Protein AF-A0A0V8SD19-F1 (afdb_monomer_lite)

Secondary structure (DSSP, 8-state):
--THHHHHHHHHHHHHHHHHHHHHHHHHHHHHHHHHHHHHHHHHHHHHHHHHHHHHHHHHHTTS-HHHHHHHHS-TT-EEEEEEEETTEEEEEEEESS-SS-EEEEEEEE------

Foldseek 3Di:
DDPVVPVVVVVVVVVVVVVVVVVVVVVVVVVVVLVVVVVVLVVVQQVLQVQLQVQLLVCLLVVHHSVVSSVVSHDPVKDKDWDDPDSFKIKIWIWDPPRPDTDIDIDMDGDDRPDD

Structure (mmCIF, N/CA/C/O backbone):
data_AF-A0A0V8SD19-F1
#
_entry.id   AF-A0A0V8SD19-F1
#
loop_
_atom_site.group_PDB
_atom_site.id
_atom_site.type_symbol
_atom_site.label_atom_id
_atom_site.label_alt_id
_atom_site.label_comp_id
_atom_site.label_asym_id
_atom_site.label_entity_id
_atom_site.label_seq_id
_atom_site.pdbx_PDB_ins_code
_atom_site.Cartn_x
_atom_site.Cartn_y
_atom_site.Cartn_z
_atom_site.occupancy
_atom_site.B_iso_or_equiv
_atom_site.auth_seq_id
_atom_site.auth_comp_id
_atom_site.auth_asym_id
_atom_site.auth_atom_id
_atom_site.pdbx_PDB_model_num
ATOM 1 N N . MET A 1 1 ? 39.251 21.303 -55.448 1.00 48.09 1 MET A N 1
ATOM 2 C CA . MET A 1 1 ? 39.154 20.905 -54.023 1.00 48.09 1 MET A CA 1
ATOM 3 C C . MET A 1 1 ? 37.769 20.317 -53.787 1.00 48.09 1 MET A C 1
ATOM 5 O O . MET A 1 1 ? 36.799 20.872 -54.280 1.00 48.09 1 MET A O 1
ATOM 9 N N . SER A 1 2 ? 37.706 19.114 -53.222 1.00 51.84 2 SER A N 1
ATOM 10 C CA . SER A 1 2 ? 36.761 18.050 -53.585 1.00 51.84 2 SER A CA 1
ATOM 11 C C . SER A 1 2 ? 35.338 18.172 -53.002 1.00 51.84 2 SER A C 1
ATOM 13 O O . SER A 1 2 ? 35.135 18.232 -51.793 1.00 51.84 2 SER A O 1
ATOM 15 N N . LEU A 1 3 ? 34.327 18.070 -53.879 1.00 62.03 3 LEU A N 1
ATOM 16 C CA . LEU A 1 3 ? 32.900 17.883 -53.538 1.00 62.03 3 LEU A CA 1
ATOM 17 C C . LEU A 1 3 ? 32.605 16.534 -52.845 1.00 62.03 3 LEU A C 1
ATOM 19 O O . LEU A 1 3 ? 31.517 16.325 -52.315 1.00 62.03 3 LEU A O 1
ATOM 23 N N . LEU A 1 4 ? 33.583 15.625 -52.815 1.00 59.72 4 LEU A N 1
ATOM 24 C CA . LEU A 1 4 ? 33.482 14.301 -52.200 1.00 59.72 4 LEU A CA 1
ATOM 25 C C . LEU A 1 4 ? 33.487 14.329 -50.665 1.00 59.72 4 LEU A C 1
ATOM 27 O O . LEU A 1 4 ? 32.984 13.391 -50.065 1.00 59.72 4 LEU A O 1
ATOM 31 N N . GLY A 1 5 ? 33.983 15.387 -50.013 1.00 56.91 5 GLY A N 1
ATOM 32 C CA . GLY A 1 5 ? 34.060 15.451 -48.543 1.00 56.91 5 GLY A CA 1
ATOM 33 C C . GLY A 1 5 ? 32.730 15.727 -47.826 1.00 56.91 5 GLY A C 1
ATOM 34 O O . GLY A 1 5 ? 32.619 15.468 -46.631 1.00 56.91 5 GLY A O 1
ATOM 35 N N . ARG A 1 6 ? 31.710 16.240 -48.532 1.00 59.34 6 ARG A N 1
ATOM 36 C CA . ARG A 1 6 ? 30.436 16.657 -47.914 1.00 59.34 6 ARG A CA 1
ATOM 37 C C . ARG A 1 6 ? 29.447 15.500 -47.711 1.00 59.34 6 ARG A C 1
ATOM 39 O O . ARG A 1 6 ? 28.810 15.432 -46.667 1.00 59.34 6 ARG A O 1
ATOM 46 N N . ARG A 1 7 ? 29.401 14.531 -48.635 1.00 55.47 7 ARG A N 1
ATOM 47 C CA . ARG A 1 7 ? 28.437 13.407 -48.587 1.00 55.47 7 ARG A CA 1
ATOM 48 C C . ARG A 1 7 ? 28.705 12.399 -47.459 1.00 55.47 7 ARG A C 1
ATOM 50 O O . ARG A 1 7 ? 27.778 11.744 -47.000 1.00 55.47 7 ARG A O 1
ATOM 57 N N . TRP A 1 8 ? 29.945 12.291 -46.975 1.00 55.28 8 TRP A N 1
ATOM 58 C CA . TRP A 1 8 ? 30.294 11.356 -45.893 1.00 55.28 8 TRP A CA 1
ATOM 59 C C . TRP A 1 8 ? 29.874 11.836 -44.497 1.00 55.28 8 TRP A C 1
ATOM 61 O O . TRP A 1 8 ? 29.690 11.009 -43.609 1.00 55.28 8 TRP A O 1
ATOM 71 N N . ARG A 1 9 ? 29.690 13.150 -44.292 1.00 54.09 9 ARG A N 1
ATOM 72 C CA . ARG A 1 9 ? 29.200 13.692 -43.011 1.00 54.09 9 ARG A CA 1
ATOM 73 C C . ARG A 1 9 ? 27.689 13.533 -42.842 1.00 54.09 9 ARG A C 1
ATOM 75 O O . ARG A 1 9 ? 27.242 13.280 -41.732 1.00 54.09 9 ARG A O 1
ATOM 82 N N . GLU A 1 10 ? 26.928 13.626 -43.928 1.00 55.34 10 GLU A N 1
ATOM 83 C CA . GLU A 1 10 ? 25.468 13.455 -43.909 1.00 55.34 10 GLU A CA 1
ATOM 84 C C . GLU A 1 10 ? 25.078 11.974 -43.762 1.00 55.34 10 GLU A C 1
ATOM 86 O O . GLU A 1 10 ? 24.273 11.633 -42.903 1.00 55.34 10 GLU A O 1
ATOM 91 N N . ALA A 1 11 ? 25.742 11.058 -44.480 1.00 55.56 11 ALA A N 1
ATOM 92 C CA . ALA A 1 11 ? 25.437 9.622 -44.407 1.00 55.56 11 ALA A CA 1
ATOM 93 C C . ALA A 1 11 ? 25.787 8.953 -43.054 1.00 55.56 11 ALA A C 1
ATOM 95 O O . ALA A 1 11 ? 25.289 7.867 -42.750 1.00 55.56 11 ALA A O 1
ATOM 96 N N . GLY A 1 12 ? 26.657 9.574 -42.248 1.00 52.62 12 GLY A N 1
ATOM 97 C CA . GLY A 1 12 ? 26.995 9.118 -40.895 1.00 52.62 12 GLY A CA 1
ATOM 98 C C . GLY A 1 12 ? 26.048 9.635 -39.804 1.00 52.62 12 GLY A C 1
ATOM 99 O O . GLY A 1 12 ? 25.933 8.995 -38.759 1.00 52.62 12 GLY A O 1
ATOM 100 N N . GLY A 1 13 ? 25.357 10.755 -40.051 1.00 54.88 13 GLY A N 1
ATOM 101 C CA . GLY A 1 13 ? 24.435 11.383 -39.099 1.00 54.88 13 GLY A CA 1
ATOM 102 C C . GLY A 1 13 ? 23.158 10.570 -38.885 1.00 54.88 13 GLY A C 1
ATOM 103 O O . GLY A 1 13 ? 22.791 10.307 -37.743 1.00 54.88 13 GLY A O 1
ATOM 104 N N . ASP A 1 14 ? 22.549 10.072 -39.963 1.00 55.44 14 ASP A N 1
ATOM 105 C CA . ASP A 1 14 ? 21.264 9.356 -39.893 1.00 55.44 14 ASP A CA 1
ATOM 106 C C . ASP A 1 14 ? 21.369 7.995 -39.185 1.00 55.44 14 ASP A C 1
ATOM 108 O O . ASP A 1 14 ? 20.491 7.605 -38.413 1.00 55.44 14 ASP A O 1
ATOM 112 N N . ARG A 1 15 ? 22.476 7.265 -39.386 1.00 55.78 15 ARG A N 1
ATOM 113 C CA . ARG A 1 15 ? 22.691 5.959 -38.734 1.00 55.78 15 ARG A CA 1
ATOM 114 C C . ARG A 1 15 ? 22.954 6.105 -37.234 1.00 55.78 15 ARG A C 1
ATOM 116 O O . ARG A 1 15 ? 22.417 5.319 -36.457 1.00 55.78 15 ARG A O 1
ATOM 123 N N . GLY A 1 16 ? 23.729 7.117 -36.830 1.00 59.97 16 GLY A N 1
ATOM 124 C CA . GLY A 1 16 ? 23.979 7.435 -35.421 1.00 59.97 16 GLY A CA 1
ATOM 125 C C . GLY A 1 16 ? 22.745 7.992 -34.702 1.00 59.97 16 GLY A C 1
ATOM 126 O O . GLY A 1 16 ? 22.466 7.568 -33.582 1.00 59.97 16 GLY A O 1
ATOM 127 N N . SER A 1 17 ? 21.971 8.865 -35.364 1.00 65.12 17 SER A N 1
ATOM 128 C CA . SER A 1 17 ? 20.709 9.406 -34.828 1.00 65.12 17 SER A CA 1
ATOM 129 C C . SER A 1 17 ? 19.692 8.296 -34.583 1.00 65.12 17 SER A C 1
ATOM 131 O O . SER A 1 17 ? 19.154 8.194 -33.484 1.00 65.12 17 SER A O 1
ATOM 133 N N . SER A 1 18 ? 19.513 7.382 -35.548 1.00 69.81 18 SER A N 1
ATOM 134 C CA . SER A 1 18 ? 18.532 6.295 -35.411 1.00 69.81 18 SER A CA 1
ATOM 135 C C . SER A 1 18 ? 18.841 5.342 -34.249 1.00 69.81 18 SER A C 1
ATOM 137 O O . SER A 1 18 ? 17.930 4.889 -33.561 1.00 69.81 18 SER A O 1
ATOM 139 N N . ALA A 1 19 ? 20.124 5.061 -33.984 1.00 78.38 19 ALA A N 1
ATOM 140 C CA . ALA A 1 19 ? 20.519 4.189 -32.881 1.00 78.38 19 ALA A CA 1
ATOM 141 C C . ALA A 1 19 ? 20.267 4.852 -31.517 1.00 78.38 19 ALA A C 1
ATOM 143 O O . ALA A 1 19 ? 19.791 4.196 -30.591 1.00 78.38 19 ALA A O 1
ATOM 144 N N . ILE A 1 20 ? 20.546 6.154 -31.396 1.00 84.38 20 ILE A N 1
ATOM 145 C CA . ILE A 1 20 ? 20.295 6.923 -30.170 1.00 84.38 20 ILE A CA 1
ATOM 146 C C . ILE A 1 20 ? 18.789 7.056 -29.918 1.00 84.38 20 ILE A C 1
ATOM 148 O O . ILE A 1 20 ? 18.338 6.841 -28.794 1.00 84.38 20 ILE A O 1
ATOM 152 N N . GLU A 1 21 ? 18.005 7.345 -30.957 1.00 82.94 21 GLU A N 1
ATOM 153 C CA . GLU A 1 21 ? 16.543 7.414 -30.879 1.00 82.94 21 GLU A CA 1
ATOM 154 C C . GLU A 1 21 ? 15.928 6.074 -30.466 1.00 82.94 21 GLU A C 1
ATOM 156 O O . GLU A 1 21 ? 15.061 6.040 -29.595 1.00 82.94 21 GLU A O 1
ATOM 161 N N . ALA A 1 22 ? 16.415 4.957 -31.018 1.00 86.44 22 ALA A N 1
ATOM 162 C CA . ALA A 1 22 ? 15.949 3.624 -30.646 1.00 86.44 22 ALA A CA 1
ATOM 163 C C . ALA A 1 22 ? 16.253 3.295 -29.175 1.00 86.44 22 ALA A C 1
ATOM 165 O O . ALA A 1 22 ? 15.388 2.787 -28.461 1.00 86.44 22 ALA A O 1
ATOM 166 N N . VAL A 1 23 ? 17.456 3.621 -28.693 1.00 90.81 23 VAL A N 1
ATOM 167 C CA . VAL A 1 23 ? 17.817 3.439 -27.279 1.00 90.81 23 VAL A CA 1
ATOM 168 C C . VAL A 1 23 ? 16.935 4.311 -26.385 1.00 90.81 23 VAL A C 1
ATOM 170 O O . VAL A 1 23 ? 16.377 3.812 -25.408 1.00 90.81 23 VAL A O 1
ATOM 173 N N . ALA A 1 24 ? 16.738 5.583 -26.738 1.00 90.88 24 ALA A N 1
ATOM 174 C CA . ALA A 1 24 ? 15.854 6.483 -26.002 1.00 90.88 24 ALA A CA 1
ATOM 175 C C . ALA A 1 24 ? 14.406 5.966 -25.966 1.00 90.88 24 ALA A C 1
ATOM 177 O O . ALA A 1 24 ? 13.774 5.999 -24.911 1.00 90.88 24 ALA A O 1
ATOM 178 N N . ALA A 1 25 ? 13.901 5.425 -27.078 1.00 91.56 25 ALA A N 1
ATOM 179 C CA . ALA A 1 25 ? 12.575 4.822 -27.150 1.00 91.56 25 ALA A CA 1
ATOM 180 C C . ALA A 1 25 ? 12.449 3.602 -26.227 1.00 91.56 25 ALA A C 1
ATOM 182 O O . ALA A 1 25 ? 11.457 3.485 -25.513 1.00 91.56 25 ALA A O 1
ATOM 183 N N . ILE A 1 26 ? 13.460 2.727 -26.174 1.00 94.88 26 ILE A N 1
ATOM 184 C CA . ILE A 1 26 ? 13.475 1.574 -25.259 1.00 94.88 26 ILE A CA 1
ATOM 185 C C . ILE A 1 26 ? 13.431 2.037 -23.800 1.00 94.88 26 ILE A C 1
ATOM 187 O O . ILE A 1 26 ? 12.633 1.517 -23.020 1.00 94.88 26 ILE A O 1
ATOM 191 N N . PHE A 1 27 ? 14.246 3.029 -23.429 1.00 94.69 27 PHE A N 1
ATOM 192 C CA . PHE A 1 27 ? 14.219 3.584 -22.075 1.00 94.69 27 PHE A CA 1
ATOM 193 C C . PHE A 1 27 ? 12.865 4.215 -21.748 1.00 94.69 27 PHE A C 1
ATOM 195 O O . PHE A 1 27 ? 12.316 3.943 -20.684 1.00 94.69 27 PHE A O 1
ATOM 202 N N . LEU A 1 28 ? 12.292 4.995 -22.668 1.00 95.94 28 LEU A N 1
ATOM 203 C CA . LEU A 1 28 ? 10.996 5.643 -22.479 1.00 95.94 28 LEU A CA 1
ATOM 204 C C . LEU A 1 28 ? 9.861 4.620 -22.334 1.00 95.94 28 LEU A C 1
ATOM 206 O O . LEU A 1 28 ? 9.030 4.750 -21.435 1.00 95.94 28 LEU A O 1
ATOM 210 N N . LEU A 1 29 ? 9.861 3.567 -23.156 1.00 96.00 29 LEU A N 1
ATOM 211 C CA . LEU A 1 29 ? 8.928 2.446 -23.036 1.00 96.00 29 LEU A CA 1
ATOM 212 C C . LEU A 1 29 ? 9.101 1.722 -21.698 1.00 96.00 29 LEU A C 1
ATOM 214 O O . LEU A 1 29 ? 8.113 1.457 -21.015 1.00 96.00 29 LEU A O 1
ATOM 218 N N . GLY A 1 30 ? 10.344 1.461 -21.289 1.00 95.12 30 GLY A N 1
ATOM 219 C CA . GLY A 1 30 ? 10.655 0.886 -19.983 1.00 95.12 30 GLY A CA 1
ATOM 220 C C . GLY A 1 30 ? 10.083 1.730 -18.845 1.00 95.12 30 GLY A C 1
ATOM 221 O O . GLY A 1 30 ? 9.330 1.221 -18.016 1.00 95.12 30 GLY A O 1
ATOM 222 N N . THR A 1 31 ? 10.348 3.037 -18.839 1.00 93.88 31 THR A N 1
ATOM 223 C CA . THR A 1 31 ? 9.786 3.973 -17.856 1.00 93.88 31 THR A CA 1
ATOM 224 C C . THR A 1 31 ? 8.259 3.953 -17.864 1.00 93.88 31 THR A C 1
ATOM 226 O O . THR A 1 31 ? 7.647 3.904 -16.799 1.00 93.88 31 THR A O 1
ATOM 229 N N . MET A 1 32 ? 7.627 3.938 -19.037 1.00 95.44 32 MET A N 1
ATOM 230 C CA . MET A 1 32 ? 6.169 3.916 -19.167 1.00 95.44 32 MET A CA 1
ATOM 231 C C . MET A 1 32 ? 5.546 2.635 -18.592 1.00 95.44 32 MET A C 1
ATOM 233 O O . MET A 1 32 ? 4.522 2.704 -17.905 1.00 95.44 32 MET A O 1
ATOM 237 N N . VAL A 1 33 ? 6.185 1.477 -18.790 1.00 94.06 33 VAL A N 1
ATOM 238 C CA . VAL A 1 33 ? 5.779 0.211 -18.156 1.00 94.06 33 VAL A CA 1
ATOM 239 C C . VAL A 1 33 ? 5.875 0.317 -16.635 1.00 94.06 33 VAL A C 1
ATOM 241 O O . VAL A 1 33 ? 4.921 -0.025 -15.936 1.00 94.06 33 VAL A O 1
ATOM 244 N N . LEU A 1 34 ? 6.986 0.845 -16.113 1.00 91.19 34 LEU A N 1
ATOM 245 C CA . LEU A 1 34 ? 7.168 1.009 -14.670 1.00 91.19 34 LEU A CA 1
ATOM 246 C C . LEU A 1 34 ? 6.121 1.952 -14.065 1.00 91.19 34 LEU A C 1
ATOM 248 O O . LEU A 1 34 ? 5.537 1.628 -13.033 1.00 91.19 34 LEU A O 1
ATOM 252 N N . VAL A 1 35 ? 5.836 3.081 -14.719 1.00 91.25 35 VAL A N 1
ATOM 253 C CA . VAL A 1 35 ? 4.797 4.032 -14.288 1.00 91.25 35 VAL A CA 1
ATOM 254 C C . VAL A 1 35 ? 3.422 3.368 -14.282 1.00 91.25 35 VAL A C 1
ATOM 256 O O . VAL A 1 35 ? 2.694 3.473 -13.298 1.00 91.25 35 VAL A O 1
ATOM 259 N N . THR A 1 36 ? 3.080 2.630 -15.338 1.00 92.81 36 THR A N 1
ATOM 260 C CA . THR A 1 36 ? 1.796 1.918 -15.421 1.00 92.81 36 THR A CA 1
ATOM 261 C C . THR A 1 36 ? 1.659 0.903 -14.290 1.00 92.81 36 THR A C 1
ATOM 263 O O . THR A 1 36 ? 0.623 0.841 -13.630 1.00 92.81 36 THR A O 1
ATOM 266 N N . MET A 1 37 ? 2.728 0.159 -13.998 1.00 89.56 37 MET A N 1
ATOM 267 C CA . MET A 1 37 ? 2.744 -0.788 -12.889 1.00 89.56 37 MET A CA 1
ATOM 268 C C . MET A 1 37 ? 2.503 -0.086 -11.544 1.00 89.56 37 MET A C 1
ATOM 270 O O . MET A 1 37 ? 1.730 -0.584 -10.729 1.00 89.56 37 MET A O 1
ATOM 274 N N . GLN A 1 38 ? 3.082 1.101 -11.323 1.00 86.94 38 GLN A N 1
ATOM 275 C CA . GLN A 1 38 ? 2.827 1.892 -10.109 1.00 86.94 38 GLN A CA 1
ATOM 276 C C . GLN A 1 38 ? 1.374 2.357 -9.994 1.00 86.94 38 GLN A C 1
ATOM 278 O O . GLN A 1 38 ? 0.795 2.313 -8.910 1.00 86.94 38 GLN A O 1
ATOM 283 N N . VAL A 1 39 ? 0.765 2.767 -11.107 1.00 90.06 39 VAL A N 1
ATOM 284 C CA . VAL A 1 39 ? -0.648 3.166 -11.136 1.00 90.06 39 VAL A CA 1
ATOM 285 C C . VAL A 1 39 ? -1.551 1.996 -10.735 1.00 90.06 39 VAL A C 1
ATOM 287 O O . VAL A 1 39 ? -2.461 2.178 -9.927 1.00 90.06 39 VAL A O 1
ATOM 290 N N . VAL A 1 40 ? -1.268 0.787 -11.228 1.00 90.62 40 VAL A N 1
ATOM 291 C CA . VAL A 1 40 ? -2.007 -0.426 -10.840 1.00 9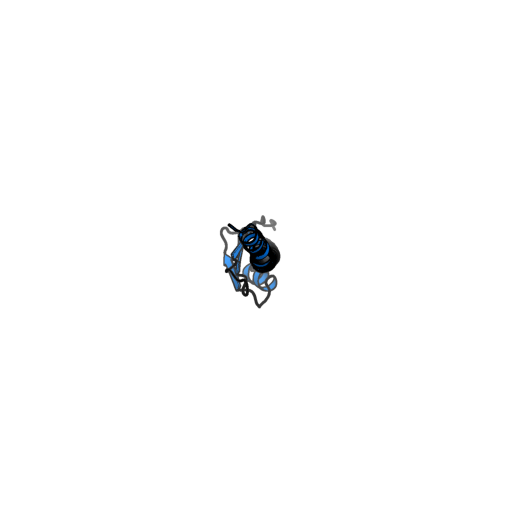0.62 40 VAL A CA 1
ATOM 292 C C . VAL A 1 40 ? -1.862 -0.699 -9.342 1.00 90.62 40 VAL A C 1
ATOM 294 O O . VAL A 1 40 ? -2.869 -0.879 -8.656 1.00 90.62 40 VAL A O 1
ATOM 297 N N . TRP A 1 41 ? -0.638 -0.657 -8.806 1.00 87.25 41 TRP A N 1
ATOM 298 C CA . TRP A 1 41 ? -0.400 -0.832 -7.368 1.00 87.25 41 TRP A CA 1
ATOM 299 C C . TRP A 1 41 ? -1.147 0.199 -6.517 1.00 87.25 41 TRP A C 1
ATOM 301 O O . TRP A 1 41 ? -1.720 -0.151 -5.483 1.00 87.25 41 TRP A O 1
ATOM 311 N N . PHE A 1 42 ? -1.208 1.450 -6.973 1.00 87.06 42 PHE A N 1
ATOM 312 C CA . PHE A 1 42 ? -1.974 2.498 -6.309 1.00 87.06 42 PHE A CA 1
ATOM 313 C C . PHE A 1 42 ? -3.476 2.221 -6.297 1.00 87.06 42 PHE A C 1
ATOM 315 O O . PHE A 1 42 ? -4.111 2.339 -5.246 1.00 87.06 42 PHE A O 1
ATOM 322 N N . MET A 1 43 ? -4.050 1.809 -7.428 1.00 91.06 43 MET A N 1
ATOM 323 C CA . MET A 1 43 ? -5.471 1.461 -7.498 1.00 91.06 43 MET A CA 1
ATOM 324 C C . MET A 1 43 ? -5.810 0.297 -6.561 1.00 91.06 43 MET A C 1
ATOM 326 O O . MET A 1 43 ? -6.770 0.387 -5.792 1.00 91.06 43 MET A O 1
ATOM 330 N N . VAL A 1 44 ? -4.994 -0.763 -6.573 1.00 89.44 44 VAL A N 1
ATOM 331 C CA . VAL A 1 44 ? -5.185 -1.943 -5.718 1.00 89.44 44 VAL A CA 1
ATOM 332 C C . VAL A 1 44 ? -5.100 -1.564 -4.241 1.00 89.44 44 VAL A C 1
ATOM 334 O O . VAL A 1 44 ? -6.034 -1.831 -3.482 1.00 89.44 44 VAL A O 1
ATOM 337 N N . GLY A 1 45 ? -4.030 -0.880 -3.827 1.00 89.19 45 GLY A N 1
ATOM 338 C CA . GLY A 1 45 ? -3.861 -0.480 -2.433 1.00 89.19 45 GLY A CA 1
ATOM 339 C C . GLY A 1 45 ? -4.942 0.494 -1.954 1.00 89.19 45 GLY A C 1
ATOM 340 O O . GLY A 1 45 ? -5.406 0.385 -0.819 1.00 89.19 45 GLY A O 1
ATOM 341 N N . SER A 1 46 ? -5.419 1.392 -2.826 1.00 90.12 46 SER A N 1
ATOM 342 C CA . SER A 1 46 ? -6.543 2.282 -2.513 1.00 90.12 46 SER A CA 1
ATOM 343 C C . SER A 1 46 ? -7.844 1.514 -2.312 1.00 90.12 46 SER A C 1
ATOM 345 O O . SER A 1 46 ? -8.590 1.839 -1.388 1.00 90.12 46 SER A O 1
ATOM 347 N N . SER A 1 47 ? -8.114 0.499 -3.135 1.00 91.56 47 SER A N 1
ATOM 348 C CA . SER A 1 47 ? -9.295 -0.353 -2.976 1.00 91.56 47 SER A CA 1
ATOM 349 C C . SER A 1 47 ? -9.260 -1.111 -1.647 1.00 91.56 47 SER A C 1
ATOM 351 O O . SER A 1 47 ? -10.244 -1.089 -0.908 1.00 91.56 47 SER A O 1
ATOM 353 N N . ILE A 1 48 ? -8.116 -1.714 -1.303 1.00 91.06 48 ILE A N 1
ATOM 354 C CA . ILE A 1 48 ? -7.931 -2.443 -0.036 1.00 91.06 48 ILE A CA 1
ATOM 355 C C . ILE A 1 48 ? -8.132 -1.502 1.157 1.00 91.06 48 ILE A C 1
ATOM 357 O O . ILE A 1 48 ? -8.921 -1.795 2.053 1.00 91.06 48 ILE A O 1
ATOM 361 N N . ALA A 1 49 ? -7.473 -0.338 1.153 1.00 91.06 49 ALA A N 1
ATOM 362 C CA . ALA A 1 49 ? -7.590 0.639 2.234 1.00 91.06 49 ALA A CA 1
ATOM 363 C C . ALA A 1 49 ? -9.034 1.135 2.415 1.00 91.06 49 ALA A C 1
ATOM 365 O O . ALA A 1 49 ? -9.492 1.323 3.542 1.00 91.06 49 ALA A O 1
ATOM 366 N N . GLN A 1 50 ? -9.765 1.335 1.316 1.00 92.06 50 GLN A N 1
ATOM 367 C CA . GLN A 1 50 ? -11.150 1.796 1.351 1.00 92.06 50 GLN A CA 1
ATOM 368 C C . GLN A 1 50 ? -12.114 0.724 1.874 1.00 92.06 50 GLN A C 1
ATOM 370 O O . GLN A 1 50 ? -12.994 1.050 2.672 1.00 92.06 50 GLN A O 1
ATOM 375 N N . GLN A 1 51 ? -11.950 -0.534 1.454 1.00 91.94 51 GLN A N 1
ATOM 376 C CA . GLN A 1 51 ? -12.745 -1.657 1.964 1.00 91.94 51 GLN A CA 1
ATOM 377 C C . GLN A 1 51 ? -12.491 -1.860 3.460 1.00 91.94 51 GLN A C 1
ATOM 379 O O . GLN A 1 51 ? -13.426 -1.798 4.253 1.00 91.94 51 GLN A O 1
ATOM 384 N N . ALA A 1 52 ? -11.221 -1.926 3.863 1.00 92.12 52 ALA A N 1
ATOM 385 C CA . ALA A 1 52 ? -10.832 -2.048 5.261 1.00 92.12 52 ALA A CA 1
ATOM 386 C C . ALA A 1 52 ? -11.378 -0.910 6.139 1.00 92.12 52 ALA A C 1
ATOM 388 O O . ALA A 1 52 ? -11.926 -1.162 7.212 1.00 92.12 52 ALA A O 1
ATOM 389 N N . ALA A 1 53 ? -11.278 0.346 5.692 1.00 90.38 53 ALA A N 1
ATOM 390 C CA . ALA A 1 53 ? -11.815 1.482 6.442 1.00 90.38 53 ALA A CA 1
ATOM 391 C C . ALA A 1 53 ? -13.344 1.414 6.582 1.00 90.38 53 ALA A C 1
ATOM 393 O O . ALA A 1 53 ? -13.878 1.722 7.649 1.00 90.38 53 ALA A O 1
ATOM 394 N N . ARG A 1 54 ? -14.051 0.983 5.530 1.00 91.00 54 ARG A N 1
ATOM 395 C CA . ARG A 1 54 ? -15.507 0.802 5.556 1.00 91.00 54 ARG A CA 1
ATOM 396 C C . ARG A 1 54 ? -15.918 -0.305 6.525 1.00 91.00 54 ARG A C 1
ATOM 398 O O . ARG A 1 54 ? -16.818 -0.083 7.332 1.00 91.00 54 ARG A O 1
ATOM 405 N N . ASP A 1 55 ? -15.255 -1.452 6.476 1.00 92.19 55 ASP A N 1
ATOM 406 C CA . ASP A 1 55 ? -15.581 -2.595 7.331 1.00 92.19 55 ASP A CA 1
ATOM 407 C C . ASP A 1 55 ? -15.223 -2.327 8.796 1.00 92.19 55 ASP A C 1
ATOM 409 O O . ASP A 1 55 ? -16.000 -2.651 9.695 1.00 92.19 55 ASP A O 1
ATOM 413 N N . GLY A 1 56 ? -14.113 -1.626 9.045 1.00 89.25 56 GLY A N 1
ATOM 414 C CA . GLY A 1 56 ? -13.762 -1.127 10.372 1.00 89.25 56 GLY A CA 1
ATOM 415 C C . GLY A 1 56 ? -14.807 -0.158 10.931 1.00 89.25 56 GLY A C 1
ATOM 416 O O . GLY A 1 56 ? -15.247 -0.326 12.068 1.00 89.25 56 GLY A O 1
ATOM 417 N N . ALA A 1 57 ? -15.244 0.828 10.140 1.00 88.31 57 ALA A N 1
ATOM 418 C CA . ALA A 1 57 ? -16.272 1.784 10.561 1.00 88.31 57 ALA A CA 1
ATOM 419 C C . ALA A 1 57 ? -17.623 1.100 10.827 1.00 88.31 57 ALA A C 1
ATOM 421 O O . ALA A 1 57 ? -18.291 1.410 11.813 1.00 88.31 57 ALA A O 1
ATOM 422 N N . ARG A 1 58 ? -17.995 0.115 10.001 1.00 88.00 58 ARG A N 1
ATOM 423 C CA . ARG A 1 58 ? -19.205 -0.685 10.211 1.00 88.00 58 ARG A CA 1
ATOM 424 C C . ARG A 1 58 ? -19.126 -1.490 11.505 1.00 88.00 58 ARG A C 1
ATOM 426 O O . ARG A 1 58 ? -20.065 -1.448 12.294 1.00 88.00 58 ARG A O 1
ATOM 433 N N . ALA A 1 59 ? -18.017 -2.182 11.753 1.00 89.69 59 ALA A N 1
ATOM 434 C CA . ALA A 1 59 ? -17.822 -2.930 12.992 1.00 89.69 59 ALA A CA 1
ATOM 435 C C . ALA A 1 59 ? -17.911 -2.016 14.223 1.00 89.69 59 ALA A C 1
ATOM 437 O O . ALA A 1 59 ? -18.598 -2.353 15.184 1.00 89.69 59 ALA A O 1
ATOM 438 N N . LEU A 1 60 ? -17.305 -0.827 14.156 1.00 89.25 60 LEU A N 1
ATOM 439 C CA . LEU A 1 60 ? -17.374 0.173 15.221 1.00 89.25 60 LEU A CA 1
ATOM 440 C C . LEU A 1 60 ? -18.816 0.635 15.489 1.00 89.25 60 LEU A C 1
ATOM 442 O O . LEU A 1 60 ? -19.229 0.709 16.643 1.00 89.25 60 LEU A O 1
ATOM 446 N N . SER A 1 61 ? -19.604 0.875 14.433 1.00 84.62 61 SER A N 1
ATOM 447 C CA . SER A 1 61 ? -21.019 1.266 14.558 1.00 84.62 61 SER A CA 1
ATOM 448 C C . SER A 1 61 ? -21.894 0.191 15.216 1.00 84.62 61 SER A C 1
ATOM 450 O O . SER A 1 61 ? -22.883 0.521 15.863 1.00 84.62 61 SER A O 1
ATOM 452 N N . LEU A 1 62 ? -21.499 -1.083 15.097 1.00 89.12 62 LEU A N 1
ATOM 453 C CA . LEU A 1 62 ? -22.164 -2.243 15.698 1.00 89.12 62 LEU A CA 1
ATOM 454 C C . LEU A 1 62 ? -21.627 -2.585 17.101 1.00 89.12 62 LEU A C 1
ATOM 456 O O . LEU A 1 62 ? -21.983 -3.624 17.654 1.00 89.12 62 LEU A O 1
ATOM 460 N N . GLY A 1 63 ? -20.728 -1.767 17.663 1.00 87.38 63 GLY A N 1
ATOM 461 C CA . GLY A 1 63 ? -20.083 -2.036 18.953 1.00 87.38 63 GLY A CA 1
ATOM 462 C C . GLY A 1 63 ? -19.074 -3.194 18.927 1.00 87.38 63 GLY A C 1
ATOM 463 O O . GLY A 1 63 ? -18.699 -3.711 19.977 1.00 87.38 63 GLY A O 1
ATOM 464 N N . GLN A 1 64 ? -18.632 -3.622 17.742 1.00 89.12 64 GLN A N 1
ATOM 465 C CA . GLN A 1 64 ? -17.650 -4.691 17.558 1.00 89.12 64 GLN A CA 1
ATOM 466 C C . GLN A 1 64 ? -16.218 -4.141 17.455 1.00 89.12 64 GLN A C 1
ATOM 468 O O . GLN A 1 64 ? -15.980 -2.944 17.291 1.00 89.12 64 GLN A O 1
ATOM 473 N N . SER A 1 65 ? -15.229 -5.037 17.521 1.00 88.62 65 SER A N 1
ATOM 474 C CA . SER A 1 65 ? -13.821 -4.671 17.352 1.00 88.62 65 SER A CA 1
ATOM 475 C C . SER A 1 65 ? -13.496 -4.333 15.891 1.00 88.62 65 SER A C 1
ATOM 477 O O . SER A 1 65 ? -13.395 -5.211 15.031 1.00 88.62 65 SER A O 1
ATOM 479 N N . ALA A 1 66 ? -13.278 -3.047 15.619 1.00 87.75 66 ALA A N 1
ATOM 480 C CA . ALA A 1 66 ? -12.897 -2.552 14.298 1.00 87.75 66 ALA A CA 1
ATOM 481 C C . ALA A 1 66 ? -11.532 -3.075 13.816 1.00 87.75 66 ALA A C 1
ATOM 483 O O . ALA A 1 66 ? -11.362 -3.311 12.623 1.00 87.75 66 ALA A O 1
ATOM 484 N N . SER A 1 67 ? -10.570 -3.312 14.714 1.00 89.19 67 SER A N 1
ATOM 485 C CA . SER A 1 67 ? -9.255 -3.852 14.338 1.00 89.19 67 SER A CA 1
ATOM 486 C C . SER A 1 67 ? -9.348 -5.271 13.780 1.00 89.19 67 SER A C 1
ATOM 488 O O . SER A 1 67 ? -8.657 -5.585 12.813 1.00 89.19 67 SER A O 1
ATOM 490 N N . VAL A 1 68 ? -10.229 -6.108 14.339 1.00 90.31 68 VAL A N 1
ATOM 491 C CA . VAL A 1 68 ? -10.480 -7.470 13.840 1.00 90.31 68 VAL A CA 1
ATOM 492 C C . VAL A 1 68 ? -11.168 -7.434 12.475 1.00 90.31 68 VAL A C 1
ATOM 494 O O . VAL A 1 68 ? -10.808 -8.205 11.588 1.00 90.31 68 VAL A O 1
ATOM 497 N N . ALA A 1 69 ? -12.131 -6.529 12.280 1.00 90.69 69 ALA A N 1
ATOM 498 C CA . ALA A 1 69 ? -12.802 -6.364 10.992 1.00 90.69 69 ALA A CA 1
ATOM 499 C C . ALA A 1 69 ? -11.831 -5.892 9.898 1.00 90.69 69 ALA A C 1
ATOM 501 O O . ALA A 1 69 ? -11.794 -6.475 8.815 1.00 90.69 69 ALA A O 1
ATOM 502 N N . VAL A 1 70 ? -10.980 -4.907 10.204 1.00 91.50 70 VAL A N 1
ATOM 503 C CA . VAL A 1 70 ? -9.923 -4.453 9.290 1.00 91.50 70 VAL A CA 1
ATOM 504 C C . VAL A 1 70 ? -8.958 -5.591 8.958 1.00 91.50 70 VAL A C 1
ATOM 506 O O . VAL A 1 70 ? -8.664 -5.793 7.786 1.00 91.50 70 VAL A O 1
ATOM 509 N N . ALA A 1 71 ? -8.517 -6.371 9.951 1.00 92.38 71 ALA A N 1
ATOM 510 C CA . ALA A 1 71 ? -7.598 -7.490 9.735 1.00 92.38 71 ALA A CA 1
ATOM 511 C C . ALA A 1 71 ? -8.139 -8.529 8.740 1.00 92.38 71 ALA A C 1
ATOM 513 O O . ALA A 1 71 ? -7.389 -9.048 7.928 1.00 92.38 71 ALA A O 1
ATOM 514 N N . ARG A 1 72 ? -9.451 -8.796 8.763 1.00 92.12 72 ARG A N 1
ATOM 515 C CA . ARG A 1 72 ? -10.109 -9.716 7.816 1.00 92.12 72 ARG A CA 1
ATOM 516 C C . ARG A 1 72 ? -10.290 -9.134 6.413 1.00 92.12 72 ARG A C 1
ATOM 518 O O . ARG A 1 72 ? -10.554 -9.882 5.479 1.00 92.12 72 ARG A O 1
ATOM 525 N N . SER A 1 73 ? -10.198 -7.814 6.287 1.00 89.44 73 SER A N 1
ATOM 526 C CA . SER A 1 73 ? -10.454 -7.074 5.045 1.00 89.44 73 SER A CA 1
ATOM 527 C C . SER A 1 73 ? -9.169 -6.744 4.280 1.00 89.44 73 SER A C 1
ATOM 529 O O . SER A 1 73 ? -9.222 -6.212 3.173 1.00 89.44 73 SER A O 1
ATOM 531 N N . VAL A 1 74 ? -8.007 -7.020 4.874 1.00 90.25 74 VAL A N 1
ATOM 532 C CA . VAL A 1 74 ? -6.690 -6.775 4.285 1.00 90.25 74 VAL A CA 1
ATOM 533 C C . VAL A 1 74 ? -6.025 -8.128 3.993 1.00 90.25 74 VAL A C 1
ATOM 535 O O . VAL A 1 74 ? -6.110 -9.021 4.830 1.00 90.25 74 VAL A O 1
ATOM 538 N N . PRO A 1 75 ? -5.360 -8.313 2.836 1.00 87.25 75 PRO A N 1
ATOM 539 C CA . PRO A 1 75 ? -4.621 -9.544 2.552 1.00 87.25 75 PRO A CA 1
ATOM 540 C C . PRO A 1 75 ? -3.466 -9.785 3.537 1.00 87.25 75 PRO A C 1
ATOM 542 O O . PRO A 1 75 ? -2.763 -8.843 3.902 1.00 87.25 75 PRO A O 1
ATOM 545 N N . ASP A 1 76 ? -3.185 -11.048 3.872 1.00 84.56 76 ASP A N 1
ATOM 546 C CA . ASP A 1 76 ? -2.127 -11.433 4.830 1.00 84.56 76 ASP A CA 1
ATOM 547 C C . ASP A 1 76 ? -0.725 -10.931 4.442 1.00 84.56 76 ASP A C 1
ATOM 549 O O . ASP A 1 76 ? 0.123 -10.649 5.289 1.00 84.56 76 ASP A O 1
ATOM 553 N N . SER A 1 77 ? -0.465 -10.788 3.141 1.00 77.31 77 SER A N 1
ATOM 554 C CA . SER A 1 77 ? 0.807 -10.287 2.611 1.00 77.31 77 SER A CA 1
ATOM 555 C C . SER A 1 77 ? 1.016 -8.782 2.818 1.00 77.31 77 SER A C 1
ATOM 557 O O . SER A 1 77 ? 2.099 -8.259 2.538 1.00 77.31 77 SER A O 1
ATOM 559 N N . THR A 1 78 ? -0.012 -8.062 3.263 1.00 82.88 78 THR A N 1
ATOM 560 C CA . THR A 1 78 ? -0.037 -6.604 3.297 1.00 82.88 78 THR A CA 1
ATOM 561 C C . THR A 1 78 ? 0.195 -6.087 4.712 1.00 82.88 78 THR A C 1
ATOM 563 O O . THR A 1 78 ? -0.456 -6.492 5.670 1.00 82.88 78 THR A O 1
ATOM 566 N N . THR A 1 79 ? 1.126 -5.145 4.862 1.00 88.19 79 THR A N 1
ATOM 567 C CA . THR A 1 79 ? 1.326 -4.459 6.141 1.00 88.19 79 THR A CA 1
ATOM 568 C C . THR A 1 79 ? 0.324 -3.318 6.253 1.00 88.19 79 THR A C 1
ATOM 570 O O . THR A 1 79 ? 0.127 -2.560 5.307 1.00 88.19 79 THR A O 1
ATOM 573 N N . TYR A 1 80 ? -0.339 -3.203 7.399 1.00 90.38 80 TYR A N 1
ATOM 574 C CA . TYR A 1 80 ? -1.328 -2.161 7.631 1.00 90.38 80 TYR A CA 1
ATOM 575 C C . TYR A 1 80 ? -1.250 -1.641 9.062 1.00 90.38 80 TYR A C 1
ATOM 577 O O . TYR A 1 80 ? -0.702 -2.276 9.965 1.00 90.38 80 TYR A O 1
ATOM 585 N N . ARG A 1 81 ? -1.821 -0.458 9.269 1.00 90.88 81 ARG A N 1
ATOM 586 C CA . ARG A 1 81 ? -1.958 0.167 10.579 1.00 90.88 81 ARG A CA 1
ATOM 587 C C . ARG A 1 81 ? -3.347 0.780 10.698 1.00 90.88 81 ARG A C 1
ATOM 589 O O . ARG A 1 81 ? -3.838 1.410 9.765 1.00 90.88 81 ARG A O 1
ATOM 596 N N . VAL A 1 82 ? -3.964 0.588 11.858 1.00 89.19 82 VAL A N 1
ATOM 597 C CA . VAL A 1 82 ? -5.298 1.102 12.190 1.00 89.19 82 VAL A CA 1
ATOM 598 C C . VAL A 1 82 ? -5.177 2.064 13.357 1.00 89.19 82 VAL A C 1
ATOM 600 O O . VAL A 1 82 ? -4.425 1.803 14.295 1.00 89.19 82 VAL A O 1
ATOM 603 N N . TRP A 1 83 ? -5.907 3.170 13.306 1.00 90.69 83 TRP A N 1
ATOM 604 C CA . TRP A 1 83 ? -6.041 4.094 14.425 1.00 90.69 83 TRP A CA 1
ATOM 605 C C . TRP A 1 83 ? -7.429 4.718 14.462 1.00 90.69 83 TRP A C 1
ATOM 607 O O . TRP A 1 83 ? -8.195 4.658 13.497 1.00 90.69 83 TRP A O 1
ATOM 617 N N . TYR A 1 84 ? -7.728 5.327 15.605 1.00 88.12 84 TYR A N 1
ATOM 618 C CA . TYR A 1 84 ? -9.050 5.818 15.964 1.00 88.12 84 TYR A CA 1
ATOM 619 C C . TYR A 1 84 ? -8.961 7.316 16.259 1.00 88.12 84 TYR A C 1
ATOM 621 O O . TYR A 1 84 ? -8.689 7.698 17.395 1.00 88.12 84 TYR A O 1
ATOM 629 N N . PRO A 1 85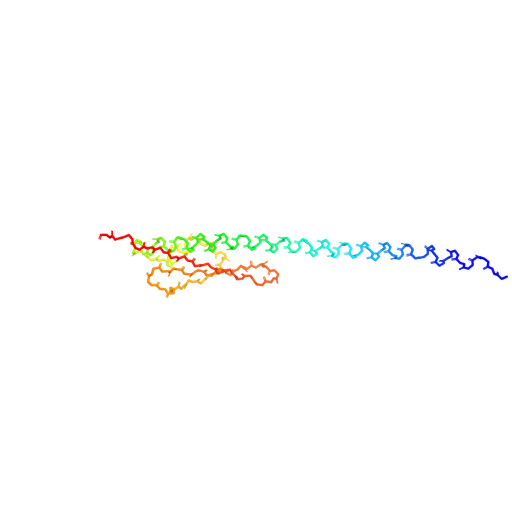 ? -9.126 8.186 15.244 1.00 83.31 85 PRO A N 1
ATOM 630 C CA . PRO A 1 85 ? -9.117 9.633 15.451 1.00 83.31 85 PRO A CA 1
ATOM 631 C C . PRO A 1 85 ? -10.257 10.113 16.360 1.00 83.31 85 PRO A C 1
ATOM 633 O O . PRO A 1 85 ? -10.125 11.139 17.018 1.00 83.31 85 PRO A O 1
ATOM 636 N N . SER A 1 86 ? -11.383 9.393 16.375 1.00 82.44 86 SER A N 1
ATOM 637 C CA . SER A 1 86 ? -12.533 9.661 17.239 1.00 82.44 86 SER A CA 1
ATOM 638 C C . SER A 1 86 ? -13.303 8.360 17.531 1.00 82.44 86 SER A C 1
ATOM 640 O O . SER A 1 86 ? -13.062 7.359 16.850 1.00 82.44 86 SER A O 1
ATOM 642 N N . PRO A 1 87 ? -14.244 8.348 18.498 1.00 79.50 87 PRO A N 1
ATOM 643 C CA . PRO A 1 87 ? -14.991 7.146 18.897 1.00 79.50 87 PRO A CA 1
ATOM 644 C C . PRO A 1 87 ? -15.852 6.499 17.805 1.00 79.50 87 PRO A C 1
ATOM 646 O O . PRO A 1 87 ? -16.318 5.381 18.012 1.00 79.50 87 PRO A O 1
ATOM 649 N N . ASP A 1 88 ? -16.066 7.200 16.687 1.00 81.00 88 ASP A N 1
ATOM 650 C CA . ASP A 1 88 ? -16.916 6.796 15.554 1.00 81.00 88 ASP A CA 1
ATOM 651 C C . ASP A 1 88 ? -16.151 6.790 14.220 1.00 81.00 88 ASP A C 1
ATOM 653 O O . ASP A 1 88 ? -16.725 6.621 13.141 1.00 81.00 88 ASP A O 1
ATOM 657 N N . THR A 1 89 ? -14.834 7.002 14.282 1.00 82.38 89 THR A N 1
ATOM 658 C CA . THR A 1 89 ? -13.974 7.118 13.107 1.00 82.38 89 THR A CA 1
ATOM 659 C C . THR A 1 89 ? -12.902 6.051 13.128 1.00 82.38 89 THR A C 1
ATOM 661 O O . THR A 1 89 ? -12.130 5.941 14.080 1.00 82.38 89 THR A O 1
ATOM 664 N N . VAL A 1 90 ? -12.781 5.338 12.013 1.00 85.50 90 VAL A N 1
ATOM 665 C CA . VAL A 1 90 ? -11.677 4.418 11.760 1.00 85.50 90 VAL A CA 1
ATOM 666 C C . VAL A 1 90 ? -10.813 4.993 10.656 1.00 85.50 90 VAL A C 1
ATOM 668 O O . VAL A 1 90 ? -11.301 5.403 9.599 1.00 85.50 90 VAL A O 1
ATOM 671 N N . ARG A 1 91 ? -9.505 5.017 10.895 1.00 90.19 91 ARG A N 1
ATOM 672 C CA . ARG A 1 91 ? -8.530 5.311 9.858 1.00 90.19 91 ARG A CA 1
ATOM 673 C C . ARG A 1 91 ? -7.614 4.116 9.656 1.00 90.19 91 ARG A C 1
ATOM 675 O O . ARG A 1 91 ? -7.102 3.542 10.615 1.00 90.19 91 ARG A O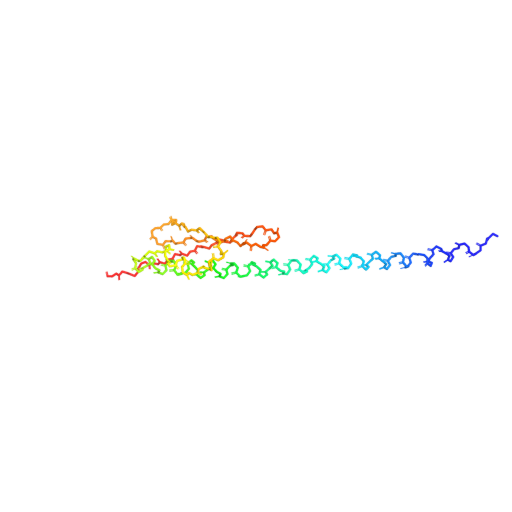 1
ATOM 682 N N . VAL A 1 92 ? -7.428 3.755 8.393 1.00 89.12 92 VAL A N 1
ATOM 683 C CA . VAL A 1 92 ? -6.602 2.631 7.969 1.00 89.12 92 VAL A CA 1
ATOM 684 C C . VAL A 1 92 ? -5.540 3.152 7.016 1.00 89.12 92 VAL A C 1
ATOM 686 O O . VAL A 1 92 ? -5.852 3.839 6.041 1.00 89.12 92 VAL A O 1
ATOM 689 N N . ARG A 1 93 ? -4.283 2.808 7.289 1.00 91.25 93 ARG A N 1
ATOM 690 C CA . ARG A 1 93 ? -3.186 2.937 6.332 1.00 91.25 93 ARG A CA 1
ATOM 691 C C . ARG A 1 93 ? -2.712 1.567 5.926 1.00 91.25 93 ARG A C 1
ATOM 693 O O . ARG A 1 93 ? -2.540 0.687 6.767 1.00 91.25 93 ARG A O 1
ATOM 700 N N . VAL A 1 94 ? -2.494 1.427 4.634 1.00 89.44 94 VAL A N 1
ATOM 701 C CA . VAL A 1 94 ? -2.029 0.205 4.010 1.00 89.44 94 VAL A CA 1
ATOM 702 C C . VAL A 1 94 ? -0.705 0.507 3.317 1.00 89.44 94 VAL A C 1
ATOM 704 O O . VAL A 1 94 ? -0.613 1.452 2.532 1.00 89.44 94 VAL A O 1
ATOM 707 N N . ASP A 1 95 ? 0.307 -0.293 3.633 1.00 87.62 95 ASP A N 1
ATOM 708 C CA . ASP A 1 95 ? 1.648 -0.214 3.069 1.00 87.62 95 ASP A CA 1
ATOM 709 C C . ASP A 1 95 ? 1.805 -1.332 2.026 1.00 87.62 95 ASP A C 1
ATOM 711 O O . ASP A 1 95 ? 1.812 -2.526 2.351 1.00 87.62 95 ASP A O 1
ATOM 715 N N . MET A 1 96 ? 1.909 -0.950 0.752 1.00 80.56 96 MET A N 1
ATOM 716 C CA . MET A 1 96 ? 2.103 -1.902 -0.345 1.00 80.56 96 MET A CA 1
ATOM 717 C C . MET A 1 96 ? 3.576 -2.323 -0.412 1.00 80.56 96 MET A C 1
ATOM 719 O O . MET A 1 96 ? 4.465 -1.487 -0.578 1.00 80.56 96 MET A O 1
ATOM 723 N N . LYS A 1 97 ? 3.840 -3.629 -0.290 1.00 73.12 97 LYS A N 1
ATOM 724 C CA . LYS A 1 97 ? 5.171 -4.223 -0.497 1.00 73.12 97 LYS A CA 1
ATOM 725 C C . LYS A 1 97 ? 5.353 -4.609 -1.968 1.00 73.12 97 LYS A C 1
ATOM 727 O O . LYS A 1 97 ? 4.391 -4.991 -2.622 1.00 73.12 97 LYS A O 1
ATOM 732 N N . GLY A 1 98 ? 6.589 -4.555 -2.470 1.00 70.06 98 GLY A N 1
ATOM 733 C CA . GLY A 1 98 ? 6.926 -4.983 -3.838 1.00 70.06 98 GLY A CA 1
ATOM 734 C C . GLY A 1 98 ? 6.838 -3.890 -4.909 1.00 70.06 98 GLY A C 1
ATOM 735 O O . GLY A 1 98 ? 7.026 -4.173 -6.090 1.00 70.06 98 GLY A O 1
ATOM 736 N N . THR A 1 99 ? 6.591 -2.640 -4.520 1.00 70.69 99 THR A N 1
ATOM 737 C CA . THR A 1 99 ? 6.658 -1.480 -5.412 1.00 70.69 99 THR A CA 1
ATOM 738 C C . THR A 1 99 ? 8.085 -0.924 -5.481 1.00 70.69 99 THR A C 1
ATOM 740 O O . THR A 1 99 ? 8.834 -0.982 -4.510 1.00 70.69 99 THR A O 1
ATOM 743 N N . ILE A 1 100 ? 8.467 -0.347 -6.629 1.00 72.25 100 ILE A N 1
ATOM 744 C CA . ILE A 1 100 ? 9.791 0.295 -6.810 1.00 72.25 100 ILE A CA 1
ATOM 745 C C . ILE A 1 100 ? 9.982 1.471 -5.840 1.00 72.25 100 ILE A C 1
ATOM 747 O O . ILE A 1 100 ? 11.077 1.682 -5.330 1.00 72.25 100 ILE A O 1
ATOM 751 N N . PHE A 1 101 ? 8.904 2.203 -5.550 1.00 75.19 101 PHE A N 1
ATOM 752 C CA . PHE A 1 101 ? 8.859 3.230 -4.515 1.00 75.19 101 PHE A CA 1
ATOM 753 C C . PHE A 1 101 ? 7.835 2.823 -3.459 1.00 75.19 101 PHE A C 1
ATOM 755 O O . PHE A 1 101 ? 6.747 2.382 -3.840 1.00 75.19 101 PHE A O 1
ATOM 762 N N . PRO A 1 102 ? 8.138 2.953 -2.158 1.00 76.56 102 PRO A N 1
ATOM 763 C CA . PRO A 1 102 ? 7.199 2.587 -1.106 1.00 76.56 1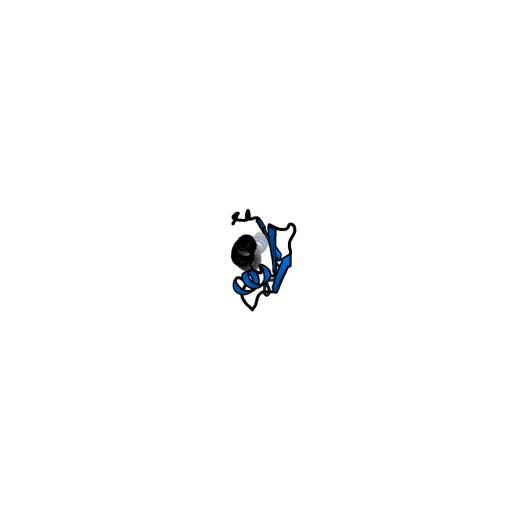02 PRO A CA 1
ATOM 764 C C . PRO A 1 102 ? 5.914 3.404 -1.246 1.00 76.56 102 PRO A C 1
ATOM 766 O O . PRO A 1 102 ? 5.954 4.634 -1.296 1.00 76.56 102 PRO A O 1
ATOM 769 N N . LEU A 1 103 ? 4.776 2.713 -1.315 1.00 81.25 103 LEU A N 1
ATOM 770 C CA . LEU A 1 103 ? 3.474 3.340 -1.492 1.00 81.25 103 LEU A CA 1
ATOM 771 C C . LEU A 1 103 ? 2.627 3.153 -0.236 1.00 81.25 103 LEU A C 1
ATOM 773 O O . LEU A 1 103 ? 2.276 2.030 0.133 1.00 81.25 103 LEU A O 1
ATOM 777 N N . GLN A 1 104 ? 2.299 4.275 0.401 1.00 85.69 104 GLN A N 1
ATOM 778 C CA . GLN A 1 104 ? 1.456 4.324 1.590 1.00 85.69 104 GLN A CA 1
ATOM 779 C C . GLN A 1 104 ? 0.122 4.951 1.226 1.00 85.69 104 GLN A C 1
ATOM 781 O O . GLN A 1 104 ? 0.076 6.075 0.724 1.00 85.69 104 GLN A O 1
ATOM 786 N N . ILE A 1 105 ? -0.967 4.233 1.482 1.00 85.88 105 ILE A N 1
ATOM 787 C CA . ILE A 1 105 ? -2.309 4.721 1.175 1.00 85.88 105 ILE A CA 1
ATOM 788 C C . ILE A 1 105 ? -3.125 4.754 2.453 1.00 85.88 105 ILE A C 1
ATOM 790 O O . ILE A 1 105 ? -3.286 3.745 3.134 1.00 85.88 105 ILE A O 1
ATOM 794 N N . GLU A 1 106 ? -3.641 5.935 2.772 1.00 89.44 106 GLU A N 1
ATOM 795 C CA . GLU A 1 106 ? -4.415 6.200 3.977 1.00 89.44 106 GLU A CA 1
ATOM 796 C C . GLU A 1 106 ? -5.859 6.542 3.611 1.00 89.44 106 GLU A C 1
ATOM 798 O O . GLU A 1 106 ? -6.119 7.386 2.750 1.00 89.44 106 GLU A O 1
ATOM 803 N N . ARG A 1 107 ? -6.814 5.879 4.266 1.00 88.69 107 ARG A N 1
ATOM 804 C CA . ARG A 1 107 ? -8.249 6.132 4.117 1.00 88.69 107 ARG A CA 1
ATOM 805 C C . ARG A 1 107 ? -8.902 6.240 5.487 1.00 88.69 107 ARG A C 1
ATOM 807 O O . ARG A 1 107 ? -8.632 5.449 6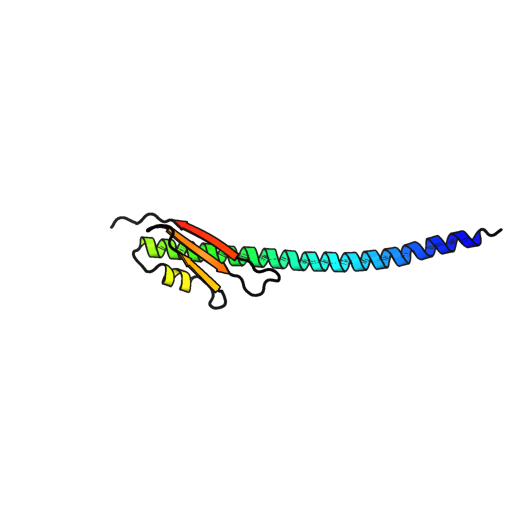.388 1.00 88.69 107 ARG A O 1
ATOM 814 N N . GLN A 1 108 ? -9.767 7.235 5.632 1.00 87.19 108 GLN A N 1
ATOM 815 C CA . GLN A 1 108 ? -10.556 7.476 6.834 1.00 87.19 108 GLN A CA 1
ATOM 816 C C . GLN A 1 108 ? -12.034 7.295 6.509 1.00 87.19 108 GLN A C 1
ATOM 818 O O . GLN A 1 108 ? -12.497 7.763 5.471 1.00 87.19 108 GLN A O 1
ATOM 823 N N . MET A 1 109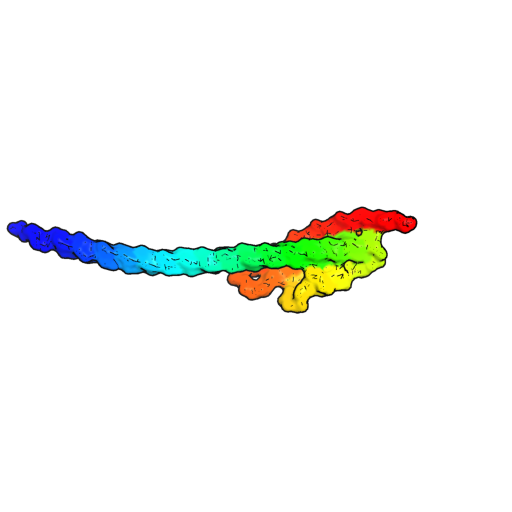 ? -12.761 6.652 7.416 1.00 84.50 109 MET A N 1
ATOM 824 C CA . MET A 1 109 ? -14.205 6.495 7.336 1.00 84.50 109 MET A CA 1
ATOM 825 C C . MET A 1 109 ? -14.820 6.757 8.712 1.00 84.50 109 MET A C 1
ATOM 827 O O . MET A 1 109 ? -14.309 6.289 9.731 1.00 84.50 109 MET A O 1
ATOM 831 N N . THR A 1 110 ? -15.926 7.491 8.730 1.00 84.00 110 THR A N 1
ATOM 832 C CA . THR A 1 110 ? -16.718 7.770 9.932 1.00 84.00 110 THR A CA 1
ATOM 833 C C . THR A 1 110 ? -18.127 7.245 9.691 1.00 84.00 110 THR A C 1
ATOM 835 O O . THR A 1 110 ? -18.706 7.519 8.638 1.00 84.00 110 THR A O 1
ATOM 838 N N . MET A 1 111 ? -18.671 6.474 10.634 1.00 78.00 111 MET A N 1
ATOM 839 C CA . MET A 1 111 ? -20.058 6.003 10.584 1.00 78.00 111 MET A CA 1
ATOM 840 C C . MET A 1 111 ? -20.794 6.425 11.860 1.00 78.00 111 MET A C 1
ATOM 842 O O . MET A 1 111 ? -20.279 6.172 12.947 1.00 78.00 111 MET A O 1
ATOM 846 N N . PRO A 1 112 ? -21.988 7.042 11.755 1.00 73.38 112 PRO A N 1
ATOM 847 C CA . PRO A 1 112 ? -22.818 7.326 12.921 1.00 73.38 112 PRO A CA 1
ATOM 848 C C . PRO A 1 112 ? -23.210 6.020 13.616 1.00 73.38 112 PRO A C 1
ATOM 850 O O . PRO A 1 112 ? -23.560 5.047 12.944 1.00 73.38 112 PRO A O 1
ATOM 853 N N . ARG A 1 113 ? -23.187 5.993 14.952 1.00 67.38 113 ARG A N 1
ATOM 854 C CA . ARG A 1 113 ? -23.716 4.848 15.705 1.00 67.38 113 ARG A CA 1
ATOM 855 C C . ARG A 1 113 ? -25.211 4.729 15.446 1.00 67.38 113 ARG A C 1
ATOM 857 O O . ARG A 1 113 ? -25.949 5.698 15.620 1.00 67.38 113 ARG A O 1
ATOM 864 N N . THR A 1 114 ? -25.661 3.544 15.050 1.00 63.72 114 THR A N 1
ATOM 865 C CA . THR A 1 114 ? -27.088 3.224 15.068 1.00 63.72 114 THR A CA 1
ATOM 866 C C . THR A 1 114 ? -27.512 3.196 16.528 1.00 63.72 114 THR A C 1
ATOM 868 O O . THR A 1 114 ? -27.074 2.315 17.266 1.00 63.72 114 THR A O 1
ATOM 871 N N . ALA A 1 115 ? -28.277 4.200 16.961 1.00 51.75 115 ALA A N 1
ATOM 872 C CA . ALA A 1 115 ? -28.856 4.222 18.297 1.00 51.75 115 ALA A CA 1
ATOM 873 C C . ALA A 1 115 ? -29.671 2.934 18.491 1.00 51.75 115 ALA A C 1
ATOM 875 O O . ALA A 1 115 ? -30.590 2.668 17.715 1.00 51.75 115 ALA A O 1
ATOM 876 N N . SER A 1 116 ? -29.255 2.117 19.459 1.00 50.94 116 SER A N 1
ATOM 877 C CA . SER A 1 116 ? -30.021 0.981 19.977 1.00 50.94 116 SER A CA 1
ATOM 878 C C . SER A 1 116 ? -31.135 1.470 20.885 1.00 50.94 116 SER A C 1
ATOM 880 O O . SER A 1 116 ? -30.805 2.336 21.732 1.00 50.94 116 SER A O 1
#

Radius of gyration: 26.99 Å; chains: 1; bounding box: 69×32×74 Å

pLDDT: mean 81.73, std 13.09, range [48.09, 96.0]

Sequence (116 aa):
MSLLGRRWREAGGDRGSSAIEAVAAIFLLGTMVLVTMQVVWFMVGSSIAQQAARDGARALSLGQSASVAVARSVPDSTTYRVWYPSPDTVRVRVDMKGTIFPLQIERQMTMPRTAS